Protein AF-A0A7R9T727-F1 (afdb_monomer)

Mean predicted aligned error: 17.38 Å

pLDDT: mean 70.72, std 14.32, range [45.22, 95.31]

Solvent-accessible surface area (backbone atoms only — not comparable to full-atom values): 9750 Å² total; per-residue (Å²): 146,86,87,81,76,75,69,69,61,60,61,61,60,60,62,62,59,69,64,56,71,68,56,64,68,67,57,62,71,61,55,61,62,54,57,58,52,51,66,60,47,59,74,63,58,60,52,62,57,52,54,54,46,62,70,31,84,72,47,52,64,54,55,52,49,54,58,53,50,53,54,52,48,51,53,46,50,53,50,42,57,71,54,46,47,57,56,51,29,64,74,61,77,43,89,42,48,58,68,51,55,54,69,58,96,83,46,74,43,50,56,26,49,54,53,49,52,50,51,55,51,50,49,46,52,52,51,51,45,57,70,48,51,52,55,54,54,57,49,47,75,76,64,62,72,57,63,40,81,37,89,88,72,78,40,84,38,59,66,86,70,73,136

Foldseek 3Di:
DPDPPPPVVVVVVVVVVVVVPVPVVVVPVVVPVVVVVVVVVVVVVVVVVVVVVVVPPPPVVVVVCVVVVVVLLVVLLCVCVVPVLVVCCVVVVHSDLQPPFDQDVNDTDSVRVVVSVVVSVVSSVVVCCVVPVVVVVVVVVVPDQPWDQDPVPSDTDRPPDDD

Radius of gyration: 35.97 Å; Cα contacts (8 Å, |Δi|>4): 71; chains: 1; bounding box: 86×41×87 Å

Organism: Micromonas pusilla (NCBI:txid38833)

Structure (mmCIF, N/CA/C/O backbone):
data_AF-A0A7R9T727-F1
#
_entry.id   AF-A0A7R9T727-F1
#
loop_
_atom_site.group_PDB
_atom_site.id
_atom_site.type_symbol
_atom_site.label_atom_id
_atom_site.label_alt_id
_atom_site.label_comp_id
_atom_site.label_asym_id
_atom_site.label_entity_id
_atom_site.label_seq_id
_atom_site.pdbx_PDB_ins_code
_atom_site.Cartn_x
_atom_site.Cartn_y
_atom_site.Cartn_z
_atom_site.occupancy
_atom_site.B_iso_or_equiv
_atom_site.auth_seq_id
_atom_site.auth_comp_id
_atom_site.auth_asym_id
_atom_site.auth_atom_id
_atom_site.pdbx_PDB_model_num
ATOM 1 N N . ASP A 1 1 ? 58.311 -3.937 -56.227 1.00 45.22 1 ASP A N 1
ATOM 2 C CA . ASP A 1 1 ? 58.885 -3.569 -54.924 1.00 45.22 1 ASP A CA 1
ATOM 3 C C . ASP A 1 1 ? 57.836 -3.720 -53.827 1.00 45.22 1 ASP A C 1
ATOM 5 O O . ASP A 1 1 ? 57.398 -2.724 -53.284 1.00 45.22 1 ASP A O 1
ATOM 9 N N . ASP A 1 2 ? 57.415 -4.956 -53.530 1.00 48.03 2 ASP A N 1
ATOM 10 C CA . ASP A 1 2 ? 56.399 -5.270 -52.503 1.00 48.03 2 ASP A CA 1
ATOM 11 C C . ASP A 1 2 ? 56.665 -6.678 -51.928 1.00 48.03 2 ASP A C 1
ATOM 13 O O . ASP A 1 2 ? 55.848 -7.581 -52.052 1.00 48.03 2 ASP A O 1
ATOM 17 N N . ASP A 1 3 ? 57.869 -6.916 -51.397 1.00 47.34 3 ASP A N 1
ATOM 18 C CA . ASP A 1 3 ? 58.257 -8.246 -50.874 1.00 47.34 3 ASP A CA 1
ATOM 19 C C . ASP A 1 3 ? 59.150 -8.156 -49.616 1.00 47.34 3 ASP A C 1
ATOM 21 O O . ASP A 1 3 ? 59.912 -9.067 -49.300 1.00 47.34 3 ASP A O 1
ATOM 25 N N . HIS A 1 4 ? 59.125 -7.018 -48.904 1.00 50.72 4 HIS A N 1
ATOM 26 C CA . HIS A 1 4 ? 60.077 -6.741 -47.813 1.00 50.72 4 HIS A CA 1
ATOM 27 C C . HIS A 1 4 ? 59.464 -6.530 -46.419 1.00 50.72 4 HIS A C 1
ATOM 29 O O . HIS A 1 4 ? 60.218 -6.314 -45.474 1.00 50.72 4 HIS A O 1
ATOM 35 N N . ASP A 1 5 ? 58.140 -6.642 -46.259 1.00 50.47 5 ASP A N 1
ATOM 36 C CA . ASP A 1 5 ? 57.465 -6.366 -44.974 1.00 50.47 5 ASP A CA 1
ATOM 37 C C . ASP A 1 5 ? 57.053 -7.622 -44.171 1.00 50.47 5 ASP A C 1
ATOM 39 O O . ASP A 1 5 ? 56.729 -7.525 -42.989 1.00 50.47 5 ASP A O 1
ATOM 43 N N . ASP A 1 6 ? 57.134 -8.830 -44.744 1.00 51.41 6 ASP A N 1
ATOM 44 C CA . ASP A 1 6 ? 56.609 -10.055 -44.103 1.00 51.41 6 ASP A CA 1
ATOM 45 C C . ASP A 1 6 ? 57.558 -10.743 -43.094 1.00 51.41 6 ASP A C 1
ATOM 47 O O . ASP A 1 6 ? 57.139 -11.620 -42.327 1.00 51.41 6 ASP A O 1
ATOM 51 N N . ASP A 1 7 ? 58.848 -10.387 -43.060 1.00 52.00 7 ASP A N 1
ATOM 52 C CA . ASP A 1 7 ? 59.838 -11.106 -42.231 1.00 52.00 7 ASP A CA 1
ATOM 53 C C . ASP A 1 7 ? 59.973 -10.530 -40.804 1.00 52.00 7 ASP A C 1
ATOM 55 O O . ASP A 1 7 ? 60.455 -11.197 -39.879 1.00 52.00 7 ASP A O 1
ATOM 59 N N . HIS A 1 8 ? 59.476 -9.309 -40.574 1.00 51.91 8 HIS A N 1
ATOM 60 C CA . HIS A 1 8 ? 59.579 -8.650 -39.269 1.00 51.91 8 HIS A CA 1
ATOM 61 C C . HIS A 1 8 ? 58.614 -9.239 -38.220 1.00 51.91 8 HIS A C 1
ATOM 63 O O . HIS A 1 8 ? 58.953 -9.301 -37.032 1.00 51.91 8 HIS A O 1
ATOM 69 N N . ASP A 1 9 ? 57.468 -9.780 -38.649 1.00 51.09 9 ASP A N 1
ATOM 70 C CA . ASP A 1 9 ? 56.440 -10.345 -37.760 1.00 51.09 9 ASP A CA 1
ATOM 71 C C . ASP A 1 9 ? 56.764 -11.766 -37.262 1.00 51.09 9 ASP A C 1
ATOM 73 O O . ASP A 1 9 ? 56.375 -12.178 -36.159 1.00 51.09 9 ASP A O 1
ATOM 77 N N . ARG A 1 10 ? 57.562 -12.534 -38.014 1.00 53.50 10 ARG A N 1
ATOM 78 C CA . ARG A 1 10 ? 57.906 -13.923 -37.653 1.00 53.50 10 ARG A CA 1
ATOM 79 C C . ARG A 1 10 ? 58.880 -14.014 -36.477 1.00 53.50 10 ARG A C 1
ATOM 81 O O . ARG A 1 10 ? 58.849 -14.994 -35.724 1.00 53.50 10 ARG A O 1
ATOM 88 N N . ARG A 1 11 ? 59.721 -12.994 -36.259 1.00 52.75 11 ARG A N 1
ATOM 89 C CA . ARG A 1 11 ? 60.648 -12.941 -35.110 1.00 52.75 11 ARG A CA 1
ATOM 90 C C . ARG A 1 11 ? 59.947 -12.621 -33.788 1.00 52.75 11 ARG A C 1
ATOM 92 O O . ARG A 1 11 ? 60.379 -13.136 -32.755 1.00 52.75 11 ARG A O 1
ATOM 99 N N . ALA A 1 12 ? 58.844 -11.872 -33.808 1.00 53.69 12 ALA A N 1
ATOM 100 C CA . ALA A 1 12 ? 58.076 -11.547 -32.604 1.00 53.69 12 ALA A CA 1
ATOM 101 C C . ALA A 1 12 ? 57.325 -12.771 -32.040 1.00 53.69 12 ALA A C 1
ATOM 103 O O . ALA A 1 12 ? 57.325 -13.007 -30.830 1.00 53.69 12 ALA A O 1
ATOM 104 N N . GLN A 1 13 ? 56.766 -13.625 -32.905 1.00 58.66 13 GLN A N 1
ATOM 105 C CA . GLN A 1 13 ? 55.998 -14.799 -32.463 1.00 58.66 13 GLN A CA 1
ATOM 106 C C . GLN A 1 13 ? 56.855 -15.910 -31.838 1.00 58.66 13 GLN A C 1
ATOM 108 O O . GLN A 1 13 ? 56.367 -16.669 -30.995 1.00 58.66 13 GLN A O 1
ATOM 113 N N . LYS A 1 14 ? 58.142 -16.020 -32.198 1.00 55.09 14 LYS A N 1
ATOM 114 C CA . LYS A 1 14 ? 59.012 -17.093 -31.685 1.00 55.09 14 LYS A CA 1
ATOM 115 C C . LYS A 1 14 ? 59.475 -16.848 -30.242 1.00 55.09 14 LYS A C 1
ATOM 117 O O . LYS A 1 14 ? 59.681 -17.811 -29.509 1.00 55.09 14 LYS A O 1
ATOM 122 N N . SER A 1 15 ? 59.576 -15.585 -29.814 1.00 52.94 15 SER A N 1
ATOM 123 C CA . SER A 1 15 ? 59.999 -15.227 -28.450 1.00 52.94 15 SER A CA 1
ATOM 124 C C . SER A 1 15 ? 58.905 -15.493 -27.402 1.00 52.94 15 SER A C 1
ATOM 126 O O . SER A 1 15 ? 59.198 -15.953 -26.300 1.00 52.94 15 SER A O 1
ATOM 128 N N . ALA A 1 16 ? 57.627 -15.341 -27.769 1.00 52.41 16 ALA A N 1
ATOM 129 C CA . ALA A 1 16 ? 56.499 -15.602 -26.870 1.00 52.41 16 ALA A CA 1
ATOM 130 C C . ALA A 1 16 ? 56.295 -17.096 -26.540 1.00 52.41 16 ALA A C 1
ATOM 132 O O . ALA A 1 16 ? 55.753 -17.430 -25.488 1.00 52.41 16 ALA A O 1
ATOM 133 N N . ARG A 1 17 ? 56.754 -18.012 -27.407 1.00 55.88 17 ARG A N 1
ATOM 134 C CA . ARG A 1 17 ? 56.601 -19.462 -27.191 1.00 55.88 17 ARG A CA 1
ATOM 135 C C . ARG A 1 17 ? 57.553 -20.032 -26.133 1.00 55.88 17 ARG A C 1
ATOM 137 O O . ARG A 1 17 ? 57.172 -20.977 -25.456 1.00 55.88 17 ARG A O 1
ATOM 144 N N . GLY A 1 18 ? 58.731 -19.436 -25.926 1.00 50.47 18 GLY A N 1
ATOM 145 C CA . GLY A 1 18 ? 59.699 -19.912 -24.924 1.00 50.47 18 GLY A CA 1
ATOM 146 C C . GLY A 1 18 ? 59.316 -19.602 -23.470 1.00 50.47 18 GLY A C 1
ATOM 147 O O . GLY A 1 18 ? 59.769 -20.280 -22.553 1.00 50.47 18 GLY A O 1
ATOM 148 N N . LEU A 1 19 ? 58.451 -18.606 -23.243 1.00 52.31 19 LEU A N 1
ATOM 149 C CA . LEU A 1 19 ? 58.027 -18.205 -21.895 1.00 52.31 19 LEU A CA 1
ATOM 150 C C . LEU A 1 19 ? 56.838 -19.032 -21.363 1.00 52.31 19 LEU A C 1
ATOM 152 O O . LEU A 1 19 ? 56.550 -19.007 -20.168 1.00 52.31 19 LEU A O 1
ATOM 156 N N . GLY A 1 20 ? 56.161 -19.784 -22.239 1.00 51.84 20 GLY A N 1
ATOM 157 C CA . GLY A 1 20 ? 55.017 -20.626 -21.884 1.00 51.84 20 GLY A CA 1
ATOM 158 C C . GLY A 1 20 ? 55.401 -21.924 -21.170 1.00 51.84 20 GLY A C 1
ATOM 159 O O . GLY A 1 20 ? 54.673 -22.380 -20.299 1.00 51.84 20 GLY A O 1
ATOM 160 N N . GLU A 1 21 ? 56.559 -22.515 -21.456 1.00 55.88 21 GLU A N 1
ATOM 161 C CA . GLU A 1 21 ? 56.884 -23.860 -20.947 1.00 55.88 21 GLU A CA 1
ATOM 162 C C . GLU A 1 21 ? 57.358 -23.869 -19.479 1.00 55.88 21 GLU A C 1
ATOM 164 O O . GLU A 1 21 ? 57.177 -24.860 -18.772 1.00 55.88 21 GLU A O 1
ATOM 169 N N . GLY A 1 22 ? 57.884 -22.748 -18.972 1.00 50.16 22 GLY A N 1
ATOM 170 C CA . GLY A 1 22 ? 58.345 -22.625 -17.580 1.00 50.16 22 GLY A CA 1
ATOM 171 C C . GLY A 1 22 ? 57.246 -22.318 -16.553 1.00 50.16 22 GLY A C 1
ATOM 172 O O . GLY A 1 22 ? 57.426 -22.567 -15.362 1.00 50.16 22 GLY A O 1
ATOM 173 N N . LEU A 1 23 ? 56.094 -21.791 -16.985 1.00 50.28 23 LEU A N 1
ATOM 174 C CA . LEU A 1 23 ? 55.026 -21.351 -16.074 1.00 50.28 23 LEU A CA 1
ATOM 175 C C . LEU A 1 23 ? 54.052 -22.486 -15.705 1.00 50.28 23 LEU A C 1
ATOM 177 O O . LEU A 1 23 ? 53.449 -22.473 -14.630 1.00 50.28 23 LEU A O 1
ATOM 181 N N . HIS A 1 24 ? 53.936 -23.510 -16.556 1.00 47.69 24 HIS A N 1
ATOM 182 C CA . HIS A 1 24 ? 53.022 -24.637 -16.343 1.00 47.69 24 HIS A CA 1
ATOM 183 C C . HIS A 1 24 ? 53.463 -25.582 -15.208 1.00 47.69 24 HIS A C 1
ATOM 185 O O . HIS A 1 24 ? 52.623 -26.231 -14.582 1.00 47.69 24 HIS A O 1
ATOM 191 N N . THR A 1 25 ? 54.753 -25.638 -14.870 1.00 55.25 25 THR A N 1
ATOM 192 C CA . THR A 1 25 ? 55.273 -26.517 -13.806 1.00 55.25 25 THR A CA 1
ATOM 193 C C . THR A 1 25 ? 55.137 -25.920 -12.401 1.00 55.25 25 THR A C 1
ATOM 195 O O . THR A 1 25 ? 54.925 -26.671 -11.443 1.00 55.25 25 THR A O 1
ATOM 198 N N . ALA A 1 26 ? 55.136 -24.589 -12.257 1.00 51.47 26 ALA A N 1
ATOM 199 C CA . ALA A 1 26 ? 55.004 -23.907 -10.962 1.00 51.47 26 ALA A CA 1
ATOM 200 C C . ALA A 1 26 ? 53.556 -23.874 -10.419 1.00 51.47 26 ALA A C 1
ATOM 202 O O . ALA A 1 26 ? 53.337 -23.884 -9.206 1.00 51.47 26 ALA A O 1
ATOM 203 N N . VAL A 1 27 ? 52.556 -23.925 -11.305 1.00 56.19 27 VAL A N 1
ATOM 204 C CA . VAL A 1 27 ? 51.114 -23.904 -10.967 1.00 56.19 27 VAL A CA 1
ATOM 205 C C . VAL A 1 27 ? 50.604 -25.251 -10.416 1.00 56.19 27 VAL A C 1
ATOM 207 O O . VAL A 1 27 ? 49.511 -25.352 -9.857 1.00 56.19 27 VAL A O 1
ATOM 210 N N . SER A 1 28 ? 51.403 -26.316 -10.500 1.00 54.41 28 SER A N 1
ATOM 211 C CA . SER A 1 28 ? 50.984 -27.656 -10.068 1.00 54.41 28 SER A CA 1
ATOM 212 C C . SER A 1 28 ? 50.922 -27.833 -8.538 1.00 54.41 28 SER A C 1
ATOM 214 O O . SER A 1 28 ? 50.107 -28.621 -8.044 1.00 54.41 28 SER A O 1
ATOM 216 N N . ARG A 1 29 ? 51.705 -27.071 -7.755 1.00 53.19 29 ARG A N 1
ATOM 217 C CA . ARG A 1 29 ? 51.785 -27.197 -6.280 1.00 53.19 29 ARG A CA 1
ATOM 218 C C . ARG A 1 29 ? 50.750 -26.370 -5.510 1.00 53.19 29 ARG A C 1
ATOM 220 O O . ARG A 1 29 ? 50.307 -26.794 -4.443 1.00 53.19 29 ARG A O 1
ATOM 227 N N .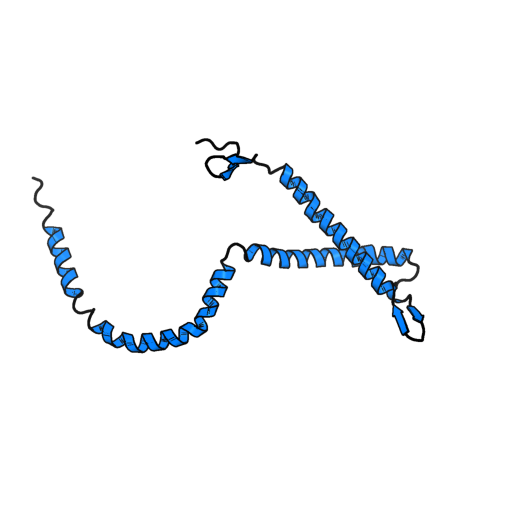 THR A 1 30 ? 50.275 -25.262 -6.068 1.00 57.03 30 THR A N 1
ATOM 228 C CA . THR A 1 30 ? 49.196 -24.427 -5.501 1.00 57.03 30 THR A CA 1
ATOM 229 C C . THR A 1 30 ? 47.805 -25.067 -5.633 1.00 57.03 30 THR A C 1
ATOM 231 O O . THR A 1 30 ? 46.871 -24.710 -4.913 1.00 57.03 30 THR A O 1
ATOM 234 N N . SER A 1 31 ? 47.676 -26.104 -6.464 1.00 54.62 31 SER A N 1
ATOM 235 C CA . SER A 1 31 ? 46.420 -26.816 -6.731 1.00 54.62 31 SER A CA 1
ATOM 236 C C . SER A 1 31 ? 45.844 -27.617 -5.547 1.00 54.62 31 SER A C 1
ATOM 238 O O . SER A 1 31 ? 44.674 -28.001 -5.578 1.00 54.62 31 SER A O 1
ATOM 240 N N . ARG A 1 32 ? 46.619 -27.942 -4.499 1.00 56.06 32 ARG A N 1
ATOM 241 C CA . ARG A 1 32 ? 46.110 -28.739 -3.355 1.00 56.06 32 ARG A CA 1
ATOM 242 C C . ARG A 1 32 ? 45.423 -27.892 -2.286 1.00 56.06 32 ARG A C 1
ATOM 244 O O . ARG A 1 32 ? 44.376 -28.298 -1.794 1.00 56.06 32 ARG A O 1
ATOM 251 N N . VAL A 1 33 ? 45.949 -26.707 -1.985 1.00 58.09 33 VAL A N 1
ATOM 252 C CA . VAL A 1 33 ? 45.343 -25.795 -0.998 1.00 58.09 33 VAL A CA 1
ATOM 253 C C . VAL A 1 33 ? 44.068 -25.160 -1.562 1.00 58.09 33 VAL A C 1
ATOM 255 O O . VAL A 1 33 ? 43.049 -25.121 -0.873 1.00 58.09 33 VAL A O 1
ATOM 258 N N . ALA A 1 34 ? 44.065 -24.794 -2.850 1.00 60.22 34 ALA A N 1
ATOM 259 C CA . ALA A 1 34 ? 42.880 -24.269 -3.536 1.00 60.22 34 ALA A CA 1
ATOM 260 C C . ALA A 1 34 ? 41.677 -25.235 -3.481 1.00 60.22 34 ALA A C 1
ATOM 262 O O . ALA A 1 34 ? 40.543 -24.817 -3.252 1.00 60.22 34 ALA A O 1
ATOM 263 N N . ARG A 1 35 ? 41.922 -26.550 -3.593 1.00 59.34 35 ARG A N 1
ATOM 264 C CA . ARG A 1 35 ? 40.870 -27.582 -3.508 1.00 59.34 35 ARG A CA 1
ATOM 265 C C . ARG A 1 35 ? 40.252 -27.730 -2.114 1.00 59.34 35 ARG A C 1
ATOM 267 O O . ARG A 1 35 ? 39.112 -28.178 -2.007 1.00 59.34 35 ARG A O 1
ATOM 274 N N . LEU A 1 36 ? 40.971 -27.366 -1.052 1.00 60.25 36 LEU A N 1
ATOM 275 C CA . LEU A 1 36 ? 40.449 -27.415 0.319 1.00 60.25 36 LEU A CA 1
ATOM 276 C C . LEU A 1 36 ? 39.580 -26.192 0.638 1.00 60.25 36 LEU A C 1
ATOM 278 O O . LEU A 1 36 ? 38.563 -26.326 1.320 1.00 60.25 36 LEU A O 1
ATOM 282 N N . VAL A 1 37 ? 39.929 -25.027 0.087 1.00 65.69 37 VAL A N 1
ATOM 283 C CA . VAL A 1 37 ? 39.127 -23.800 0.205 1.00 65.69 37 VAL A CA 1
ATOM 284 C C . VAL A 1 37 ? 37.811 -23.926 -0.578 1.00 65.69 37 VAL A C 1
ATOM 286 O O . VAL A 1 37 ? 36.755 -23.592 -0.038 1.00 65.69 37 VAL A O 1
ATOM 289 N N . ASP A 1 38 ? 37.836 -24.522 -1.778 1.00 64.06 38 ASP A N 1
ATOM 290 C CA . ASP A 1 38 ? 36.642 -24.712 -2.626 1.00 64.06 38 ASP A CA 1
ATOM 291 C C . ASP A 1 38 ? 35.532 -25.533 -1.937 1.00 64.06 38 ASP A C 1
ATOM 293 O O . ASP A 1 38 ? 34.346 -25.211 -2.023 1.00 64.06 38 ASP A O 1
ATOM 297 N N . ARG A 1 39 ? 35.889 -26.566 -1.158 1.00 58.06 39 ARG A N 1
ATOM 298 C CA . ARG A 1 39 ? 34.890 -27.399 -0.457 1.00 58.06 39 ARG A CA 1
ATOM 299 C C . ARG A 1 39 ? 34.188 -26.677 0.696 1.00 58.06 39 ARG A C 1
ATOM 301 O O . ARG A 1 39 ? 33.038 -26.997 0.994 1.00 58.06 39 ARG A O 1
ATOM 308 N N . ARG A 1 40 ? 34.851 -25.722 1.356 1.00 59.38 40 ARG A N 1
ATOM 309 C CA . ARG A 1 40 ? 34.247 -24.921 2.437 1.00 59.38 40 ARG A CA 1
ATOM 310 C C . ARG A 1 40 ? 33.437 -23.756 1.862 1.00 59.38 40 ARG A C 1
ATOM 312 O O . ARG A 1 40 ? 32.340 -23.503 2.354 1.00 59.38 40 ARG A O 1
ATOM 319 N N . ALA A 1 41 ? 33.910 -23.157 0.766 1.00 60.06 41 ALA A N 1
ATOM 320 C CA . ALA A 1 41 ? 33.190 -22.144 -0.005 1.00 60.06 41 ALA A CA 1
ATOM 321 C C . ALA A 1 41 ? 31.831 -22.657 -0.515 1.00 60.06 41 ALA A C 1
ATOM 323 O O . ALA A 1 41 ? 30.835 -21.950 -0.398 1.00 60.06 41 ALA A O 1
ATOM 324 N N . ARG A 1 42 ? 31.742 -23.925 -0.952 1.00 57.28 42 ARG A N 1
ATOM 325 C CA . ARG A 1 42 ? 30.488 -24.567 -1.405 1.00 57.28 42 ARG A CA 1
ATOM 326 C C . ARG A 1 42 ? 29.332 -24.562 -0.393 1.00 57.28 42 ARG A C 1
ATOM 328 O O . ARG A 1 42 ? 28.185 -24.625 -0.817 1.00 57.28 42 ARG A O 1
ATOM 335 N N . ARG A 1 43 ? 29.596 -24.450 0.918 1.00 55.03 43 ARG A N 1
ATOM 336 C CA . ARG A 1 43 ? 28.538 -24.293 1.943 1.00 55.03 43 ARG A CA 1
ATOM 337 C C . ARG A 1 43 ? 28.028 -22.856 2.086 1.00 55.03 43 ARG A C 1
ATOM 339 O O . ARG A 1 43 ? 26.898 -22.665 2.514 1.00 55.03 43 ARG A O 1
ATOM 346 N N . VAL A 1 44 ? 28.828 -21.869 1.691 1.00 55.47 44 VAL A N 1
ATOM 347 C CA . VAL A 1 44 ? 28.449 -20.444 1.646 1.00 55.47 44 VAL A CA 1
ATOM 348 C C . VAL A 1 44 ? 27.833 -20.066 0.281 1.00 55.47 44 VAL A C 1
ATOM 350 O O . VAL A 1 44 ? 27.076 -19.107 0.170 1.00 55.47 44 VAL A O 1
ATOM 353 N N . LEU A 1 45 ? 28.062 -20.908 -0.733 1.00 57.78 45 LEU A N 1
ATOM 354 C CA . LEU A 1 45 ? 27.599 -20.866 -2.137 1.00 57.78 45 LEU A CA 1
ATOM 355 C C . LEU A 1 45 ? 26.086 -21.108 -2.332 1.00 57.78 45 LEU A C 1
ATOM 357 O O . LEU A 1 45 ? 25.627 -21.429 -3.428 1.00 57.78 45 LEU A O 1
ATOM 361 N N . HIS A 1 46 ? 25.291 -20.987 -1.266 1.00 63.12 46 HIS A N 1
ATOM 362 C CA . HIS A 1 46 ? 23.829 -20.998 -1.352 1.00 63.12 46 HIS A CA 1
ATOM 363 C C . HIS A 1 46 ? 23.250 -19.576 -1.479 1.00 63.12 46 HIS A C 1
ATOM 365 O O . HIS A 1 46 ? 22.132 -19.404 -1.968 1.00 63.12 46 HIS A O 1
ATOM 371 N N . LEU A 1 47 ? 24.022 -18.548 -1.104 1.00 66.19 47 LEU A N 1
ATOM 372 C CA . LEU A 1 47 ? 23.643 -17.137 -1.241 1.00 66.19 47 LEU A CA 1
ATOM 373 C C . LEU A 1 47 ? 23.732 -16.648 -2.695 1.00 66.19 47 LEU A C 1
ATOM 375 O O . LEU A 1 47 ? 22.960 -15.781 -3.094 1.00 66.19 47 LEU A O 1
ATOM 379 N N . ASP A 1 48 ? 24.558 -17.285 -3.532 1.00 68.62 48 ASP A N 1
ATOM 380 C CA . ASP A 1 48 ? 24.602 -17.008 -4.977 1.00 68.62 48 ASP A CA 1
ATOM 381 C C . ASP A 1 48 ? 23.277 -17.335 -5.672 1.00 68.62 48 ASP A C 1
ATOM 383 O O . ASP A 1 48 ? 22.962 -16.793 -6.732 1.00 68.62 48 ASP A O 1
ATOM 387 N N . ARG A 1 49 ? 22.486 -18.253 -5.101 1.00 67.38 49 ARG A N 1
ATOM 388 C CA . ARG A 1 49 ? 21.130 -18.543 -5.576 1.00 67.38 49 ARG A CA 1
ATOM 389 C C . ARG A 1 49 ? 20.165 -17.415 -5.200 1.00 67.38 49 ARG A C 1
ATOM 391 O O . ARG A 1 49 ? 19.304 -17.096 -6.008 1.00 67.38 49 ARG A O 1
ATOM 398 N N . LEU A 1 50 ? 20.335 -16.788 -4.032 1.00 71.50 50 LEU A N 1
ATOM 399 C CA . LEU A 1 50 ? 19.523 -15.646 -3.591 1.00 71.50 50 LEU A CA 1
ATOM 400 C C . LEU A 1 50 ? 19.855 -14.377 -4.375 1.00 71.50 50 LEU A C 1
ATOM 402 O O . LEU A 1 50 ? 18.941 -13.694 -4.819 1.00 71.50 50 LEU A O 1
ATOM 406 N N . GLY A 1 51 ? 21.139 -14.101 -4.618 1.00 71.75 51 GLY A N 1
ATOM 407 C CA . GLY A 1 51 ? 21.558 -12.996 -5.483 1.00 71.75 51 GLY A CA 1
ATOM 408 C C . GLY A 1 51 ? 20.934 -13.121 -6.874 1.00 71.75 51 GLY A C 1
ATOM 409 O O . GLY A 1 51 ? 20.231 -12.217 -7.311 1.00 71.75 51 GLY A O 1
ATOM 410 N N . ARG A 1 52 ? 21.065 -14.298 -7.507 1.00 69.94 52 ARG A N 1
ATOM 411 C CA . ARG A 1 52 ? 20.421 -14.605 -8.798 1.00 69.94 52 ARG A CA 1
ATOM 412 C C . ARG A 1 52 ? 18.888 -14.553 -8.746 1.00 69.94 52 ARG A C 1
ATOM 414 O O . ARG A 1 52 ? 18.272 -14.189 -9.742 1.00 69.94 52 ARG A O 1
ATOM 421 N N . PHE A 1 53 ? 18.270 -14.872 -7.608 1.00 71.69 53 PHE A N 1
ATOM 422 C CA . PHE A 1 53 ? 16.822 -14.755 -7.397 1.00 71.69 53 PHE A CA 1
ATOM 423 C C . PHE A 1 53 ? 16.362 -13.293 -7.300 1.00 71.69 53 PHE A C 1
ATOM 425 O O . PHE A 1 53 ? 15.346 -12.935 -7.882 1.00 71.69 53 PHE A O 1
ATOM 432 N N . ILE A 1 54 ? 17.129 -12.424 -6.638 1.00 73.19 54 ILE A N 1
ATOM 433 C CA . ILE A 1 54 ? 16.842 -10.981 -6.572 1.00 73.19 54 ILE A CA 1
ATOM 434 C C . ILE A 1 54 ? 17.032 -10.330 -7.947 1.00 73.19 54 ILE A C 1
ATOM 436 O O . ILE A 1 54 ? 16.242 -9.474 -8.333 1.00 73.19 54 ILE A O 1
ATOM 440 N N . THR A 1 55 ? 18.033 -10.761 -8.723 1.00 74.00 55 THR A N 1
ATOM 441 C CA . THR A 1 55 ? 18.213 -10.305 -10.115 1.00 74.00 55 THR A CA 1
ATOM 442 C C . THR A 1 55 ? 17.224 -10.955 -11.091 1.00 74.00 55 THR A C 1
ATOM 444 O O . THR A 1 55 ? 17.199 -10.593 -12.266 1.00 74.00 55 THR A O 1
ATOM 447 N N . SER A 1 56 ? 16.400 -11.910 -10.640 1.00 77.88 56 SER A N 1
ATOM 448 C CA . SER A 1 56 ? 15.352 -12.497 -11.474 1.00 77.88 56 SER A CA 1
ATOM 449 C C . SER A 1 56 ? 14.224 -11.482 -11.666 1.00 77.88 56 SER A C 1
ATOM 451 O O . SER A 1 56 ? 13.673 -10.940 -10.708 1.00 77.88 56 SER A O 1
ATOM 453 N N . SER A 1 57 ? 13.856 -11.250 -12.925 1.00 72.50 57 SER A N 1
ATOM 454 C CA . SER A 1 57 ? 12.918 -10.205 -13.363 1.00 72.50 57 SER A CA 1
ATOM 455 C C . SER A 1 57 ? 11.537 -10.245 -12.698 1.00 72.50 57 SER A C 1
ATOM 457 O O . SER A 1 57 ? 10.849 -9.230 -12.647 1.00 72.50 57 SER A O 1
ATOM 459 N N . GLN A 1 58 ? 11.125 -11.394 -12.165 1.00 83.38 58 GLN A N 1
ATOM 460 C CA . GLN A 1 58 ? 9.814 -11.575 -11.546 1.00 83.38 58 GLN A CA 1
ATOM 461 C C . GLN A 1 58 ? 9.752 -11.137 -10.071 1.00 83.38 58 GLN A C 1
ATOM 463 O O . GLN A 1 58 ? 8.678 -10.783 -9.590 1.00 83.38 58 GLN A O 1
ATOM 468 N N . ALA A 1 59 ? 10.872 -11.138 -9.340 1.00 85.50 59 ALA A N 1
ATOM 469 C CA . ALA A 1 59 ? 10.865 -10.890 -7.894 1.00 85.50 59 ALA A CA 1
ATOM 470 C C . ALA A 1 59 ? 10.697 -9.400 -7.546 1.00 85.50 59 ALA A C 1
ATOM 472 O O . ALA A 1 59 ? 9.952 -9.042 -6.633 1.00 85.50 59 ALA A O 1
ATOM 473 N N . VAL A 1 60 ? 11.360 -8.529 -8.311 1.00 87.50 60 VAL A N 1
ATOM 474 C CA . VAL A 1 60 ? 11.367 -7.073 -8.107 1.00 87.50 60 VAL A CA 1
ATOM 475 C C . VAL A 1 60 ? 9.960 -6.445 -8.127 1.00 87.50 60 VAL A C 1
ATOM 477 O O . VAL A 1 60 ? 9.625 -5.755 -7.163 1.00 87.50 60 VAL A O 1
ATOM 480 N N . PRO A 1 61 ? 9.096 -6.672 -9.141 1.00 90.31 61 PRO A N 1
ATOM 481 C CA . PRO A 1 61 ? 7.775 -6.036 -9.180 1.00 90.31 61 PRO A CA 1
ATOM 482 C C . PRO A 1 61 ? 6.850 -6.479 -8.037 1.00 90.31 61 PRO A C 1
ATOM 484 O O . PRO A 1 61 ? 6.071 -5.669 -7.538 1.00 90.31 61 PRO A O 1
ATOM 487 N N . VAL A 1 62 ? 6.956 -7.729 -7.573 1.00 91.50 62 VAL A N 1
ATOM 488 C CA . VAL A 1 62 ? 6.162 -8.228 -6.436 1.00 91.50 62 VAL A CA 1
ATOM 489 C C . VAL A 1 62 ? 6.606 -7.571 -5.127 1.00 91.50 62 VAL A C 1
ATOM 491 O O . VAL A 1 62 ? 5.765 -7.144 -4.337 1.00 91.50 62 VAL A O 1
ATOM 494 N N . ALA A 1 63 ? 7.919 -7.437 -4.913 1.00 91.25 63 ALA A N 1
ATOM 495 C CA . ALA A 1 63 ? 8.468 -6.787 -3.725 1.00 91.25 63 ALA A CA 1
ATOM 496 C C . ALA A 1 63 ? 8.060 -5.308 -3.644 1.00 91.25 63 ALA A C 1
ATOM 498 O O . ALA A 1 63 ? 7.580 -4.850 -2.607 1.00 91.25 63 ALA A O 1
ATOM 499 N N . VAL A 1 64 ? 8.187 -4.575 -4.756 1.00 92.31 64 VAL A N 1
ATOM 500 C CA . VAL A 1 64 ? 7.747 -3.174 -4.840 1.00 92.31 64 VAL A CA 1
ATOM 501 C C . VAL A 1 64 ? 6.239 -3.065 -4.613 1.00 92.31 64 VAL A C 1
ATOM 503 O O . VAL A 1 64 ? 5.803 -2.176 -3.885 1.00 92.31 64 VAL A O 1
ATOM 506 N N . GLY A 1 65 ? 5.448 -3.993 -5.162 1.00 93.31 65 GLY A N 1
ATOM 507 C CA . GLY A 1 65 ? 3.999 -4.041 -4.966 1.00 93.31 65 GLY A CA 1
ATOM 508 C C . GLY A 1 65 ? 3.580 -4.146 -3.497 1.00 93.31 65 GLY A C 1
ATOM 509 O O . GLY A 1 65 ? 2.657 -3.449 -3.082 1.00 93.31 65 GLY A O 1
ATOM 510 N N . LEU A 1 66 ? 4.280 -4.947 -2.687 1.00 92.75 66 LEU A N 1
ATOM 511 C CA . LEU A 1 66 ? 3.984 -5.085 -1.256 1.00 92.75 66 LEU A CA 1
ATOM 512 C C . LEU A 1 66 ? 4.270 -3.793 -0.473 1.00 92.75 66 LEU A C 1
ATOM 514 O O . LEU A 1 66 ? 3.458 -3.385 0.356 1.00 92.75 66 LEU A O 1
ATOM 518 N N . VAL A 1 67 ? 5.402 -3.140 -0.752 1.00 95.31 67 VAL A N 1
ATOM 519 C CA . VAL A 1 67 ? 5.803 -1.887 -0.085 1.00 95.31 67 VAL A CA 1
ATOM 520 C C . VAL A 1 67 ? 4.874 -0.735 -0.470 1.00 95.31 67 VAL A C 1
ATOM 522 O O . VAL A 1 67 ? 4.432 0.023 0.389 1.00 95.31 67 VAL A O 1
ATOM 525 N N . PHE A 1 68 ? 4.527 -0.615 -1.752 1.00 94.44 68 PHE A N 1
ATOM 526 C CA . PHE A 1 68 ? 3.563 0.392 -2.198 1.00 94.44 68 PHE A CA 1
ATOM 527 C C . PHE A 1 68 ? 2.159 0.121 -1.649 1.00 94.44 68 PHE A C 1
ATOM 529 O O . PHE A 1 68 ? 1.466 1.052 -1.240 1.00 94.44 68 PHE A O 1
ATOM 536 N N . GLY A 1 69 ? 1.747 -1.149 -1.607 1.00 90.56 69 GLY A N 1
ATOM 537 C CA . GLY A 1 69 ? 0.451 -1.556 -1.073 1.00 90.56 69 GLY A CA 1
ATOM 538 C C . GLY A 1 69 ? 0.284 -1.187 0.400 1.00 90.56 69 GLY A C 1
ATOM 539 O O . GLY A 1 69 ? -0.758 -0.652 0.779 1.00 90.56 69 GLY A O 1
ATOM 540 N N . SER A 1 70 ? 1.312 -1.405 1.224 1.00 92.69 70 SER A N 1
ATOM 541 C CA . SER A 1 70 ? 1.264 -1.045 2.645 1.00 92.69 70 SER A CA 1
ATOM 542 C C . SER A 1 70 ? 1.250 0.470 2.869 1.00 92.69 70 SER A C 1
ATOM 544 O O . SER A 1 70 ? 0.482 0.947 3.703 1.00 92.69 70 SER A O 1
ATOM 546 N N . ALA A 1 71 ? 2.016 1.239 2.092 1.00 93.94 71 ALA A N 1
ATOM 547 C CA . ALA A 1 71 ? 2.018 2.700 2.178 1.00 93.94 71 ALA A CA 1
ATOM 548 C C . ALA A 1 71 ? 0.653 3.307 1.804 1.00 93.94 71 ALA A C 1
ATOM 550 O O . ALA A 1 71 ? 0.132 4.169 2.513 1.00 93.94 71 ALA A O 1
ATOM 551 N N . LEU A 1 72 ? 0.033 2.822 0.721 1.00 89.38 72 LEU A N 1
ATOM 552 C CA . LEU A 1 72 ? -1.305 3.260 0.314 1.00 89.38 72 LEU A CA 1
ATOM 553 C C . LEU A 1 72 ? -2.367 2.875 1.345 1.00 89.38 72 LEU A C 1
ATOM 555 O O . LEU A 1 72 ? -3.259 3.673 1.628 1.00 89.38 72 LEU A O 1
ATOM 559 N N . ARG A 1 73 ? -2.260 1.682 1.942 1.00 89.38 73 ARG A N 1
ATOM 560 C CA . ARG A 1 73 ? -3.161 1.252 3.016 1.00 89.38 73 ARG A CA 1
ATOM 561 C C . ARG A 1 73 ? -3.117 2.218 4.200 1.00 89.38 73 ARG A C 1
ATOM 563 O O . ARG A 1 73 ? -4.168 2.682 4.626 1.00 89.38 73 ARG A O 1
ATOM 570 N N . GLN A 1 74 ? -1.919 2.572 4.664 1.00 91.75 74 GLN A N 1
ATOM 571 C CA . GLN A 1 74 ? -1.734 3.518 5.770 1.00 91.75 74 GLN A CA 1
ATOM 572 C C . GLN A 1 74 ? -2.334 4.895 5.469 1.00 91.75 74 GLN A C 1
ATOM 574 O O . GLN A 1 74 ? -2.970 5.489 6.337 1.00 91.75 74 GLN A O 1
ATOM 579 N N . LEU A 1 75 ? -2.176 5.390 4.238 1.00 89.81 75 LEU A N 1
ATOM 580 C CA . LEU A 1 75 ? -2.769 6.660 3.819 1.00 89.81 75 LEU A CA 1
ATOM 581 C C . LEU A 1 75 ? -4.303 6.625 3.894 1.00 89.81 75 LEU A C 1
ATOM 583 O O . LEU A 1 75 ? -4.923 7.560 4.400 1.00 89.81 75 LEU A O 1
ATOM 587 N N . VAL A 1 76 ? -4.918 5.546 3.405 1.00 85.94 76 VAL A N 1
ATOM 588 C CA . VAL A 1 76 ? -6.378 5.389 3.423 1.00 85.94 76 VAL A CA 1
ATOM 589 C C . VAL A 1 76 ? -6.904 5.194 4.845 1.00 85.94 76 VAL A C 1
ATOM 591 O O . VAL A 1 76 ? -7.941 5.761 5.190 1.00 85.94 76 VAL A O 1
ATOM 594 N N . ASP A 1 77 ? -6.190 4.451 5.689 1.00 86.31 77 ASP A N 1
ATOM 595 C CA . ASP A 1 77 ? -6.550 4.272 7.098 1.00 86.31 77 ASP A CA 1
ATOM 596 C C . ASP A 1 77 ? -6.485 5.610 7.854 1.00 86.31 77 ASP A C 1
ATOM 598 O O . ASP A 1 77 ? -7.427 5.963 8.563 1.00 86.31 77 ASP A O 1
ATOM 602 N N . ALA A 1 78 ? -5.437 6.414 7.643 1.00 89.38 78 ALA A N 1
ATOM 603 C CA . ALA A 1 78 ? -5.320 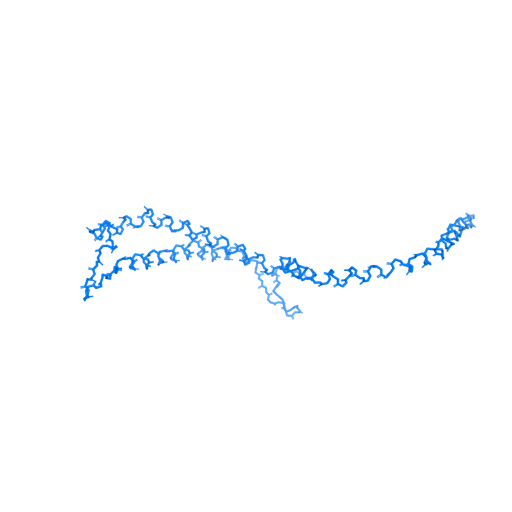7.754 8.225 1.00 89.38 78 ALA A CA 1
ATOM 604 C C . ALA A 1 78 ? -6.458 8.687 7.776 1.00 89.38 78 ALA A C 1
ATOM 606 O O . ALA A 1 78 ? -7.037 9.402 8.589 1.00 89.38 78 ALA A O 1
ATOM 607 N N . PHE A 1 79 ? -6.830 8.655 6.495 1.00 84.94 79 PHE A N 1
ATOM 608 C CA . PHE A 1 79 ? -7.964 9.423 5.977 1.00 84.94 79 PHE A CA 1
ATOM 609 C C . PHE A 1 79 ? -9.299 8.981 6.598 1.00 84.94 79 PHE A C 1
ATOM 611 O O . PHE A 1 79 ? -10.104 9.808 7.032 1.00 84.94 79 PHE A O 1
ATOM 618 N N . THR A 1 80 ? -9.524 7.669 6.669 1.00 80.12 80 THR A N 1
ATOM 619 C CA . THR A 1 80 ? -10.766 7.084 7.191 1.00 80.12 80 THR A CA 1
ATOM 620 C C . THR A 1 80 ? -10.918 7.372 8.684 1.00 80.12 80 THR A C 1
ATOM 622 O O . THR A 1 80 ? -11.975 7.812 9.130 1.00 80.12 80 THR A O 1
ATOM 625 N N . THR A 1 81 ? -9.850 7.215 9.461 1.00 80.75 81 THR A N 1
ATOM 626 C CA . THR A 1 81 ? -9.851 7.524 10.899 1.00 80.75 81 THR A CA 1
ATOM 627 C C . THR A 1 81 ? -9.978 9.021 11.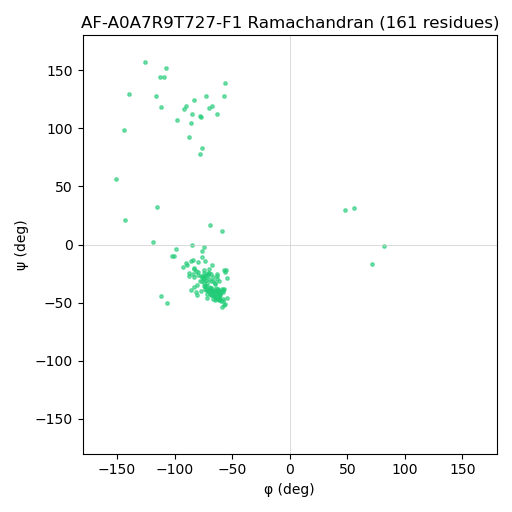183 1.00 80.75 81 THR A C 1
ATOM 629 O O . THR A 1 81 ? -10.682 9.401 12.114 1.00 80.75 81 THR A O 1
ATOM 632 N N . ALA A 1 82 ? -9.362 9.888 10.374 1.00 84.38 82 ALA A N 1
ATOM 633 C CA . ALA A 1 82 ? -9.412 11.332 10.595 1.00 84.38 82 ALA A CA 1
ATOM 634 C C . ALA A 1 82 ? -10.760 11.966 10.219 1.00 84.38 82 ALA A C 1
ATOM 636 O O . ALA A 1 82 ? -11.186 12.912 10.878 1.00 84.38 82 ALA A O 1
ATOM 637 N N . LEU A 1 83 ? -11.429 11.478 9.168 1.00 80.88 83 LEU A N 1
ATOM 638 C CA . LEU A 1 83 ? -12.659 12.097 8.657 1.00 80.88 83 LEU A CA 1
ATOM 639 C C . LEU A 1 83 ? -13.903 11.239 8.867 1.00 80.88 83 LEU A C 1
ATOM 641 O O . LEU A 1 83 ? -14.940 11.747 9.284 1.00 80.88 83 LEU A O 1
ATOM 645 N N . VAL A 1 84 ? -13.822 9.940 8.590 1.00 76.62 84 VAL A N 1
ATOM 646 C CA . VAL A 1 84 ? -15.002 9.068 8.589 1.00 76.62 84 VAL A CA 1
ATOM 647 C C . VAL A 1 84 ? -15.365 8.643 10.005 1.00 76.62 84 VAL A C 1
ATOM 649 O O . VAL A 1 84 ? -16.536 8.707 10.366 1.00 76.62 84 VAL A O 1
ATOM 652 N N . ALA A 1 85 ? -14.388 8.275 10.837 1.00 73.44 85 ALA A N 1
ATOM 653 C CA . ALA A 1 85 ? -14.650 7.896 12.225 1.00 73.44 85 ALA A CA 1
ATOM 654 C C . ALA A 1 85 ? -15.420 8.974 13.023 1.00 73.44 85 ALA A C 1
ATOM 656 O O . ALA A 1 85 ? -16.419 8.617 13.649 1.00 73.44 85 ALA A O 1
ATOM 657 N N . PRO A 1 86 ? -15.074 10.280 12.978 1.00 75.50 86 PRO A N 1
ATOM 658 C CA . PRO A 1 86 ? -15.870 11.306 13.660 1.00 75.50 86 PRO A CA 1
ATOM 659 C C . PRO A 1 86 ? -17.259 11.537 13.036 1.00 75.50 86 PRO A C 1
ATOM 661 O O . PRO A 1 86 ? -18.205 11.832 13.765 1.00 75.50 86 PRO A O 1
ATOM 664 N N . LEU A 1 87 ? -17.421 11.360 11.719 1.00 76.06 87 LEU A N 1
ATOM 665 C CA . LEU A 1 87 ? -18.729 11.414 11.041 1.00 76.06 87 LEU A CA 1
ATOM 666 C C . LEU A 1 87 ? -19.648 10.259 11.464 1.00 76.06 87 LEU A C 1
ATOM 668 O O . LEU A 1 87 ? -20.842 10.446 11.671 1.00 76.06 87 LEU A O 1
ATOM 672 N N . VAL A 1 88 ? -19.093 9.061 11.624 1.00 66.88 88 VAL A N 1
ATOM 673 C CA . VAL A 1 88 ? -19.836 7.881 12.081 1.00 66.88 88 VAL A CA 1
ATOM 674 C C . VAL A 1 88 ? -20.136 7.981 13.577 1.00 66.88 88 VAL A C 1
ATOM 676 O O . VAL A 1 88 ? -21.238 7.647 14.008 1.00 66.88 88 VAL A O 1
ATOM 679 N N . ALA A 1 89 ? -19.195 8.497 14.369 1.00 66.25 89 ALA A N 1
ATOM 680 C CA . ALA A 1 89 ? -19.375 8.721 15.799 1.00 66.25 89 ALA A CA 1
ATOM 681 C C . ALA A 1 89 ? -20.447 9.782 16.104 1.00 66.25 89 ALA A C 1
ATOM 683 O O . ALA A 1 89 ? -21.162 9.649 17.097 1.00 66.25 89 ALA A O 1
ATOM 684 N N . SER A 1 90 ? -20.593 10.810 15.260 1.00 69.81 90 SER A N 1
ATOM 685 C CA . SER A 1 90 ? -21.614 11.849 15.448 1.00 69.81 90 SER A CA 1
ATOM 686 C C . SER A 1 90 ? -23.028 11.352 15.136 1.00 69.81 90 SER A C 1
ATOM 688 O O . SER A 1 90 ? -23.967 11.702 15.845 1.00 69.81 90 SER A O 1
ATOM 690 N N . VAL A 1 91 ? -23.185 10.482 14.133 1.00 66.44 91 VAL A N 1
ATOM 691 C CA . VAL A 1 91 ? -24.476 9.856 13.793 1.00 66.44 91 VAL A CA 1
ATOM 692 C C . VAL A 1 91 ? -24.826 8.716 14.760 1.00 66.44 91 VAL A C 1
ATOM 694 O O . VAL A 1 91 ? -25.996 8.499 15.061 1.00 66.44 91 VAL A O 1
ATOM 697 N N . GLY A 1 92 ? -23.823 8.010 15.293 1.00 62.28 92 GLY A N 1
ATOM 698 C CA . GLY A 1 92 ? -23.984 6.889 16.228 1.00 62.28 92 GLY A CA 1
ATOM 699 C C . GLY A 1 92 ? -24.371 7.265 17.665 1.00 62.28 92 GLY A C 1
ATOM 700 O O . GLY A 1 92 ? -24.558 6.375 18.493 1.00 62.28 92 GLY A O 1
ATOM 701 N N . GLY A 1 93 ? -24.493 8.556 17.992 1.00 51.66 93 GLY A N 1
ATOM 702 C CA . GLY A 1 93 ? -25.045 9.051 19.261 1.00 51.66 93 GLY A CA 1
ATOM 703 C C . GLY A 1 93 ? -24.176 8.855 20.511 1.00 51.66 93 GLY A C 1
ATOM 704 O O . GLY A 1 93 ? -24.394 9.541 21.502 1.00 51.66 93 GLY A O 1
ATOM 705 N N . HIS A 1 94 ? -23.163 7.992 20.478 1.00 51.16 94 HIS A N 1
ATOM 706 C CA . HIS A 1 94 ? -22.133 7.893 21.507 1.00 51.16 94 HIS A CA 1
ATOM 707 C C . HIS A 1 94 ? -20.790 7.672 20.822 1.00 51.16 94 HIS A C 1
ATOM 709 O O . HIS A 1 94 ? -20.640 6.775 19.994 1.00 51.16 94 HIS A O 1
ATOM 715 N N . SER A 1 95 ? -19.804 8.480 21.201 1.00 50.81 95 SER A N 1
ATOM 716 C CA . SER A 1 95 ? -18.432 8.560 20.680 1.00 50.81 95 SER A CA 1
ATOM 717 C C . SER A 1 95 ? -17.598 7.271 20.782 1.00 50.81 95 SER A C 1
ATOM 719 O O . SER A 1 95 ? -16.399 7.283 20.523 1.00 50.81 95 SER A O 1
ATOM 721 N N . HIS A 1 96 ? -18.224 6.141 21.104 1.00 53.19 96 HIS A N 1
ATOM 722 C CA . HIS A 1 96 ? -17.627 4.822 21.131 1.00 53.19 96 HIS A CA 1
ATOM 723 C C . HIS A 1 96 ? -18.655 3.793 20.649 1.00 53.19 96 HIS A C 1
ATOM 725 O O . HIS A 1 96 ? -19.437 3.269 21.433 1.00 53.19 96 HIS A O 1
ATOM 731 N N . LEU A 1 97 ? -18.582 3.385 19.380 1.00 51.47 97 LEU A N 1
ATOM 732 C CA . LEU A 1 97 ? -19.125 2.076 18.987 1.00 51.47 97 LEU A CA 1
ATOM 733 C C . LEU A 1 97 ? -18.502 0.970 19.877 1.00 51.47 97 LEU A C 1
ATOM 735 O O . LEU A 1 97 ? -19.153 -0.002 20.242 1.00 51.47 97 LEU A O 1
ATOM 739 N N . VAL A 1 98 ? -17.277 1.200 20.359 1.00 51.44 98 VAL A N 1
ATOM 740 C CA . VAL A 1 98 ? -16.559 0.405 21.369 1.00 51.44 98 VAL A CA 1
ATOM 741 C C . VAL A 1 98 ? -17.300 0.243 22.710 1.00 51.44 98 VAL A C 1
ATOM 743 O O . VAL A 1 98 ? -17.003 -0.696 23.436 1.00 51.44 98 VAL A O 1
ATOM 746 N N . SER A 1 99 ? -18.248 1.113 23.079 1.00 50.53 99 SER A N 1
ATOM 747 C CA . SER A 1 99 ? -18.926 1.044 24.386 1.00 50.53 99 SER A CA 1
ATOM 748 C C . SER A 1 99 ? -20.301 0.372 24.351 1.00 50.53 99 SER A C 1
ATOM 750 O O . SER A 1 99 ? -20.889 0.157 25.414 1.00 50.53 99 SER A O 1
ATOM 752 N N . LEU A 1 100 ? -20.804 -0.025 23.172 1.00 52.81 100 LEU A N 1
ATOM 753 C CA . LEU A 1 100 ? -21.995 -0.873 23.067 1.00 52.81 100 LEU A CA 1
ATOM 754 C C . LEU A 1 100 ? -21.624 -2.319 23.420 1.00 52.81 100 LEU A C 1
ATOM 756 O O . LEU A 1 100 ? -21.341 -3.158 22.563 1.00 52.81 100 LEU A O 1
ATOM 760 N N . ARG A 1 101 ? -21.615 -2.579 24.725 1.00 53.19 101 ARG A N 1
ATOM 761 C CA . ARG A 1 101 ? -21.418 -3.897 25.322 1.00 53.19 101 ARG A CA 1
ATOM 762 C C . ARG A 1 101 ? -22.763 -4.562 25.529 1.00 53.19 101 ARG A C 1
ATOM 764 O O . ARG A 1 101 ? -23.555 -4.103 26.348 1.00 53.19 101 ARG A O 1
ATOM 771 N N . PHE A 1 102 ? -22.998 -5.676 24.847 1.00 55.66 102 PHE A N 1
ATOM 772 C CA . PHE A 1 102 ? -24.031 -6.606 25.291 1.00 55.66 102 PHE A CA 1
ATOM 773 C C . PHE A 1 102 ? -23.398 -7.522 26.339 1.00 55.66 102 PHE A C 1
ATOM 775 O O . PHE A 1 102 ? -22.487 -8.291 26.032 1.00 55.66 102 PHE A O 1
ATOM 782 N N . VAL A 1 103 ? -23.835 -7.402 27.592 1.00 57.00 103 VAL A N 1
ATOM 783 C CA . VAL A 1 103 ? -23.435 -8.330 28.653 1.00 57.00 103 VAL A CA 1
ATOM 784 C C . VAL A 1 103 ? -24.381 -9.520 28.589 1.00 57.00 103 VAL A C 1
ATOM 786 O O . VAL A 1 103 ? -25.535 -9.430 29.001 1.00 57.00 103 VAL A O 1
ATOM 789 N N . VAL A 1 104 ? -23.897 -10.641 28.064 1.00 57.72 104 VAL A N 1
ATOM 790 C CA . VAL A 1 104 ? -24.611 -11.921 28.099 1.00 57.72 104 VAL A CA 1
ATOM 791 C C . VAL A 1 104 ? -23.823 -12.837 29.030 1.00 57.72 104 VAL A C 1
ATOM 793 O O . VAL A 1 104 ? -22.649 -13.101 28.790 1.00 57.72 104 VAL A O 1
ATOM 796 N N . HIS A 1 105 ? -24.441 -13.277 30.131 1.00 62.75 105 HIS A N 1
ATOM 797 C CA . HIS A 1 105 ? -23.813 -14.140 31.150 1.00 62.75 105 HIS A CA 1
ATOM 798 C C . HIS A 1 105 ? -22.503 -13.594 31.768 1.00 62.75 105 HIS A C 1
ATOM 800 O O . HIS A 1 105 ? -21.623 -14.362 32.145 1.00 62.75 105 HIS A O 1
ATOM 806 N N . GLY A 1 106 ? -22.350 -12.269 31.879 1.00 67.06 106 GLY A N 1
ATOM 807 C CA . GLY A 1 106 ? -21.154 -11.645 32.467 1.00 67.06 106 GLY A CA 1
ATOM 808 C C . GLY A 1 106 ? -19.959 -11.503 31.515 1.00 67.06 106 GLY A C 1
ATOM 809 O O . GLY A 1 106 ? -18.950 -10.924 31.907 1.00 67.06 106 GLY A O 1
ATOM 810 N N . LEU A 1 107 ? -20.072 -11.958 30.261 1.00 61.16 107 LEU A N 1
ATOM 811 C CA . LEU A 1 107 ? -19.103 -11.651 29.210 1.00 61.16 107 LEU A 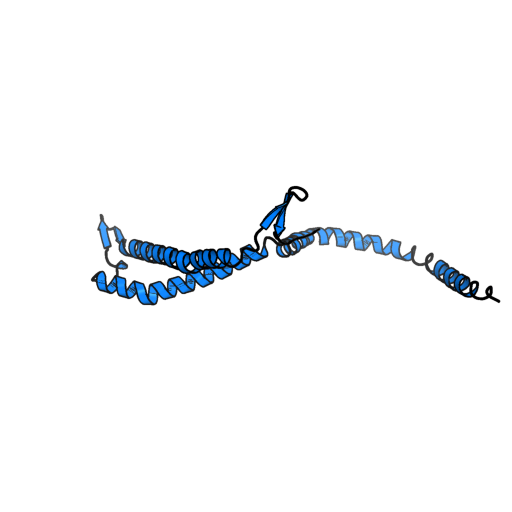CA 1
ATOM 812 C C . LEU A 1 107 ? -19.525 -10.372 28.485 1.00 61.16 107 LEU A C 1
ATOM 814 O O . LEU A 1 107 ? -20.613 -10.297 27.911 1.00 61.16 107 LEU A O 1
ATOM 818 N N . ALA A 1 108 ? -18.666 -9.355 28.534 1.00 65.31 108 ALA A N 1
ATOM 819 C CA . ALA A 1 108 ? -18.835 -8.132 27.765 1.00 65.31 108 ALA A CA 1
ATOM 820 C C . ALA A 1 108 ? -18.423 -8.388 26.309 1.00 65.31 108 ALA A C 1
ATOM 822 O O . ALA A 1 108 ? -17.243 -8.586 26.027 1.00 65.31 108 ALA A O 1
ATOM 823 N N . PHE A 1 109 ? -19.389 -8.390 25.389 1.00 62.97 109 PHE A N 1
ATOM 824 C CA . PHE A 1 109 ? -19.120 -8.432 23.953 1.00 62.97 109 PHE A CA 1
ATOM 825 C C . PHE A 1 109 ? -19.181 -7.015 23.372 1.00 62.97 109 PHE A C 1
ATOM 827 O O . PHE A 1 109 ? -20.264 -6.442 23.233 1.00 62.97 109 PHE A O 1
ATOM 834 N N . ASP A 1 110 ? -18.015 -6.456 23.038 1.00 71.62 110 ASP A N 1
ATOM 835 C CA . ASP A 1 110 ? -17.860 -5.143 22.398 1.00 71.62 110 ASP A CA 1
ATOM 836 C C . ASP A 1 110 ? -18.171 -5.239 20.887 1.00 71.62 110 ASP A C 1
ATOM 838 O O . ASP A 1 110 ? -17.274 -5.293 20.042 1.00 71.62 110 ASP A O 1
ATOM 842 N N . TYR A 1 111 ? -19.454 -5.289 20.514 1.00 70.19 111 TYR A N 1
ATOM 843 C CA . TYR A 1 111 ? -19.856 -5.481 19.110 1.00 70.19 111 TYR A CA 1
ATOM 844 C C . TYR A 1 111 ? -19.486 -4.291 18.207 1.00 70.19 111 TYR A C 1
ATOM 846 O O . TYR A 1 111 ? -19.247 -4.467 17.011 1.00 70.19 111 TYR A O 1
ATOM 854 N N . GLY A 1 112 ? -19.405 -3.074 18.744 1.00 70.00 112 GLY A N 1
ATOM 855 C CA . GLY A 1 112 ? -19.156 -1.920 17.888 1.00 70.00 112 GLY A CA 1
ATOM 856 C C . GLY A 1 112 ? -17.691 -1.726 17.486 1.00 70.00 112 GLY A C 1
ATOM 857 O O . GLY A 1 112 ? -17.460 -1.063 16.480 1.00 70.00 112 GLY A O 1
ATOM 858 N N . VAL A 1 113 ? -16.713 -2.375 18.141 1.00 74.19 113 VAL A N 1
ATOM 859 C CA . VAL A 1 113 ? -15.338 -2.474 17.592 1.00 74.19 113 VAL A CA 1
ATOM 860 C C . VAL A 1 113 ? -15.355 -3.251 16.276 1.00 74.19 113 VAL A C 1
ATOM 862 O O . VAL A 1 113 ? -14.699 -2.870 15.310 1.00 74.19 113 VAL A O 1
ATOM 865 N N . PHE A 1 114 ? -16.142 -4.327 16.219 1.00 78.69 114 PHE A N 1
ATOM 866 C CA . PHE A 1 114 ? -16.262 -5.154 15.024 1.00 78.69 114 PHE A CA 1
ATOM 867 C C . PHE A 1 114 ? -16.940 -4.397 13.878 1.00 78.69 114 PHE A C 1
ATOM 869 O O . PHE A 1 114 ? -16.418 -4.383 12.767 1.00 78.69 114 PHE A O 1
ATOM 876 N N . VAL A 1 115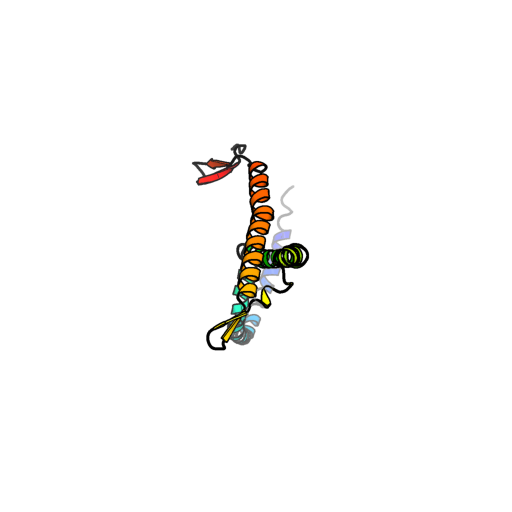 ? -18.059 -3.712 14.139 1.00 76.94 115 VAL A N 1
ATOM 877 C CA . VAL A 1 115 ? -18.742 -2.907 13.107 1.00 76.94 115 VAL A CA 1
ATOM 878 C C . VAL A 1 115 ? -17.854 -1.778 12.603 1.00 76.94 115 VAL A C 1
ATOM 880 O O . VAL A 1 115 ? -17.809 -1.531 11.399 1.00 76.94 115 VAL A O 1
ATOM 883 N N . GLN A 1 116 ? -17.114 -1.128 13.500 1.00 75.12 116 GLN A N 1
ATOM 884 C CA . GLN A 1 116 ? -16.157 -0.103 13.113 1.00 75.12 116 GLN A CA 1
ATOM 885 C C . GLN A 1 116 ? -15.056 -0.674 12.208 1.00 75.12 116 GLN A C 1
ATOM 887 O O . GLN A 1 116 ? -14.819 -0.127 11.134 1.00 75.12 116 GLN A O 1
ATOM 892 N N . ALA A 1 117 ? -14.463 -1.815 12.568 1.00 80.50 117 ALA A N 1
ATOM 893 C CA . ALA A 1 117 ? -13.449 -2.473 11.745 1.00 80.50 117 ALA A CA 1
ATOM 894 C C . ALA A 1 117 ? -13.993 -2.911 10.372 1.00 80.50 117 ALA A C 1
ATOM 896 O O . ALA A 1 117 ? -13.301 -2.790 9.359 1.00 80.50 117 ALA A O 1
ATOM 897 N N . VAL A 1 118 ? -15.240 -3.391 10.309 1.00 85.31 118 VAL A N 1
ATOM 898 C CA . VAL A 1 118 ? -15.912 -3.744 9.048 1.00 85.31 118 VAL A CA 1
ATOM 899 C C . VAL A 1 118 ? -16.110 -2.508 8.178 1.00 85.31 118 VAL A C 1
ATOM 901 O O . VAL A 1 118 ? -15.805 -2.550 6.986 1.00 85.31 118 VAL A O 1
ATOM 904 N N . LEU A 1 119 ? -16.583 -1.406 8.760 1.00 80.19 119 LEU A N 1
ATOM 905 C CA . LEU A 1 119 ? -16.816 -0.163 8.037 1.00 80.19 119 LEU A CA 1
ATOM 906 C C . LEU A 1 119 ? -15.507 0.428 7.504 1.00 80.19 119 LEU A C 1
ATOM 908 O O . LEU A 1 119 ? -15.423 0.748 6.321 1.00 80.19 119 LEU A O 1
ATOM 912 N N . GLU A 1 120 ? -14.475 0.509 8.343 1.00 78.94 120 GLU A N 1
ATOM 913 C CA . GLU A 1 120 ? -13.139 0.965 7.949 1.00 78.94 120 GLU A CA 1
ATOM 914 C C . GLU A 1 120 ? -12.582 0.099 6.813 1.00 78.94 120 GLU A C 1
ATOM 916 O O . GLU A 1 120 ? -12.160 0.620 5.784 1.00 78.94 120 GLU A O 1
ATOM 921 N N . THR A 1 121 ? -12.676 -1.228 6.934 1.00 84.31 121 THR A N 1
ATOM 922 C CA . THR A 1 121 ? -12.213 -2.161 5.896 1.00 84.31 121 THR A CA 1
ATOM 923 C C . THR A 1 121 ? -12.982 -1.999 4.588 1.00 84.31 121 THR A C 1
ATOM 925 O O . THR A 1 121 ? -12.374 -1.994 3.514 1.00 84.31 121 THR A O 1
ATOM 928 N N . PHE A 1 122 ? -14.305 -1.844 4.658 1.00 88.69 122 PHE A N 1
ATOM 929 C CA . PHE A 1 122 ? -15.147 -1.628 3.486 1.00 88.69 122 PHE A CA 1
ATOM 930 C C . PHE A 1 122 ? -14.774 -0.329 2.768 1.00 88.69 122 PHE A C 1
ATOM 932 O O . PHE A 1 122 ? -14.571 -0.336 1.552 1.00 88.69 122 PHE A O 1
ATOM 939 N N . LEU A 1 123 ? -14.596 0.768 3.509 1.00 85.06 123 LEU A N 1
ATOM 940 C CA . LEU A 1 123 ? -14.158 2.034 2.930 1.00 85.06 123 LEU A CA 1
ATOM 941 C C . LEU A 1 123 ? -12.771 1.932 2.307 1.00 85.06 123 LEU A C 1
ATOM 943 O O . LEU A 1 123 ? -12.568 2.469 1.219 1.00 85.06 123 LEU A O 1
ATOM 947 N N . THR A 1 124 ? -11.834 1.211 2.928 1.00 84.38 124 THR A N 1
ATOM 948 C CA . THR A 1 124 ? -10.518 1.017 2.320 1.00 84.38 124 THR A CA 1
ATOM 949 C C . THR A 1 124 ? -10.607 0.287 0.984 1.00 84.38 124 THR A C 1
ATOM 951 O O . THR A 1 124 ? -9.937 0.680 0.030 1.00 84.38 124 THR A O 1
ATOM 954 N N . ILE A 1 125 ? -11.441 -0.753 0.883 1.00 89.00 125 ILE A N 1
ATOM 955 C CA . ILE A 1 125 ? -11.651 -1.488 -0.373 1.00 89.00 125 ILE A CA 1
ATOM 956 C C . ILE A 1 125 ? -12.224 -0.556 -1.443 1.00 89.00 125 ILE A C 1
ATOM 958 O O . ILE A 1 125 ? -11.703 -0.518 -2.559 1.00 89.00 125 ILE A O 1
ATOM 962 N N . VAL A 1 126 ? -13.254 0.225 -1.105 1.00 90.06 126 VAL A N 1
ATOM 963 C CA . VAL A 1 126 ? -13.884 1.179 -2.032 1.00 90.06 126 VAL A CA 1
ATOM 964 C C . VAL A 1 126 ? -12.883 2.239 -2.494 1.00 90.06 126 VAL A C 1
ATOM 966 O O . VAL A 1 126 ? -12.762 2.488 -3.695 1.00 90.06 126 VAL A O 1
ATOM 969 N N . ALA A 1 127 ? -12.123 2.824 -1.568 1.00 86.38 127 ALA A N 1
ATOM 970 C CA . ALA A 1 127 ? -11.121 3.837 -1.874 1.00 86.38 127 ALA A CA 1
ATOM 971 C C . ALA A 1 127 ? -10.018 3.292 -2.793 1.00 86.38 127 ALA A C 1
ATOM 973 O O . ALA A 1 127 ? -9.700 3.924 -3.799 1.00 86.38 127 ALA A O 1
ATOM 974 N N . LEU A 1 128 ? -9.469 2.106 -2.501 1.00 86.12 128 LEU A N 1
ATOM 975 C CA . LEU A 1 128 ? -8.437 1.475 -3.331 1.00 86.12 128 LEU A CA 1
ATOM 976 C C . LEU A 1 128 ? -8.965 1.090 -4.715 1.00 86.12 128 LEU A C 1
ATOM 978 O O . LEU A 1 128 ? -8.275 1.302 -5.713 1.00 86.12 128 LEU A O 1
ATOM 98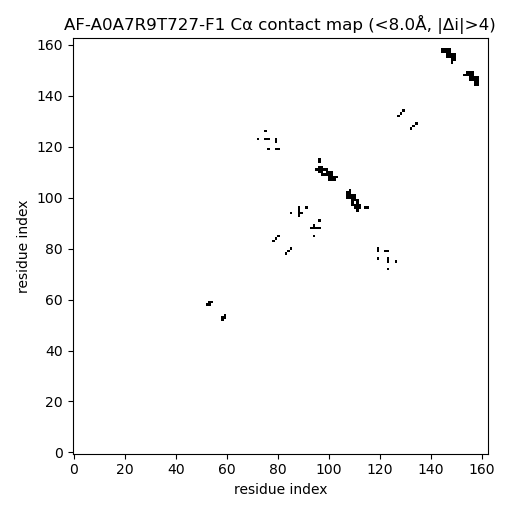2 N N . PHE A 1 129 ? -10.189 0.562 -4.799 1.00 89.25 129 PHE A N 1
ATOM 983 C CA . PHE A 1 129 ? -10.823 0.249 -6.078 1.00 89.25 129 PHE A CA 1
ATOM 984 C C . PHE A 1 129 ? -10.960 1.509 -6.939 1.00 89.25 129 PHE A C 1
ATOM 986 O O . PHE A 1 129 ? -10.541 1.519 -8.098 1.00 89.25 129 PHE A O 1
ATOM 993 N N . TYR A 1 130 ? -11.472 2.595 -6.361 1.00 89.44 130 TYR A N 1
ATOM 994 C CA . TYR A 1 130 ? -11.677 3.837 -7.095 1.00 89.44 130 TYR A CA 1
ATOM 995 C C . TYR A 1 130 ? -10.355 4.516 -7.485 1.00 89.44 130 TYR A C 1
ATOM 997 O O . TYR A 1 130 ? -10.195 4.936 -8.627 1.00 89.44 130 TYR A O 1
ATOM 1005 N N . LEU A 1 131 ? -9.373 4.578 -6.581 1.00 86.50 131 LEU A N 1
ATOM 1006 C CA . LEU A 1 131 ? -8.083 5.228 -6.844 1.00 86.50 131 LEU A CA 1
ATOM 1007 C C . LEU A 1 131 ? -7.166 4.445 -7.782 1.00 86.50 131 LEU A C 1
ATOM 1009 O O . LEU A 1 131 ? -6.359 5.064 -8.464 1.00 86.50 131 LEU A O 1
ATOM 1013 N N . VAL A 1 132 ? -7.228 3.112 -7.806 1.00 86.38 132 VAL A N 1
ATOM 1014 C CA . VAL A 1 132 ? -6.277 2.293 -8.579 1.00 86.38 132 VAL A CA 1
ATOM 1015 C C . VAL A 1 132 ? -6.925 1.707 -9.828 1.00 86.38 132 VAL A C 1
ATOM 1017 O O . VAL A 1 132 ? -6.386 1.843 -10.928 1.00 86.38 132 VAL A O 1
ATOM 1020 N N . VAL A 1 133 ? -8.087 1.062 -9.695 1.00 88.06 133 VAL A N 1
ATOM 1021 C CA . VAL A 1 133 ? -8.695 0.308 -10.803 1.00 88.06 133 VAL A CA 1
ATOM 1022 C C . VAL A 1 133 ? -9.236 1.260 -11.866 1.00 88.06 133 VAL A C 1
ATOM 1024 O O . VAL A 1 133 ? -8.917 1.085 -13.043 1.00 88.06 133 VAL A O 1
ATOM 1027 N N . VAL A 1 134 ? -9.960 2.310 -11.469 1.00 89.44 134 VAL A N 1
ATOM 1028 C CA . VAL A 1 134 ? -10.563 3.282 -12.400 1.00 89.44 134 VAL A CA 1
ATOM 1029 C C . VAL A 1 134 ? -9.514 3.976 -13.286 1.00 89.44 134 VAL A C 1
ATOM 1031 O O . VAL A 1 134 ? -9.625 3.864 -14.514 1.00 89.44 134 VAL A O 1
ATOM 1034 N N . PRO A 1 135 ? -8.444 4.609 -12.759 1.00 86.69 135 PRO A N 1
ATOM 1035 C CA . PRO A 1 135 ? -7.436 5.203 -13.633 1.00 86.69 135 PRO A CA 1
ATOM 1036 C C . PRO A 1 135 ? -6.660 4.149 -14.422 1.00 86.69 135 PRO A C 1
ATOM 1038 O O . PRO A 1 135 ? -6.299 4.408 -15.567 1.00 86.69 135 PRO A O 1
ATOM 1041 N N . SER A 1 136 ? -6.448 2.939 -13.888 1.00 87.19 136 SER A N 1
ATOM 1042 C CA . SER A 1 136 ? -5.779 1.880 -14.655 1.00 87.19 136 SER A CA 1
ATOM 1043 C C . SER A 1 136 ? -6.582 1.456 -15.890 1.00 87.19 136 SER A C 1
ATOM 1045 O O . SER A 1 136 ? -5.998 1.219 -16.949 1.00 87.19 136 SER A O 1
ATOM 1047 N N . SER A 1 137 ? -7.916 1.410 -15.793 1.00 83.31 137 SER A N 1
ATOM 1048 C CA . SER A 1 137 ? -8.784 1.160 -16.947 1.00 83.31 137 SER A CA 1
ATOM 1049 C C . SER A 1 137 ? -8.779 2.319 -17.944 1.00 83.31 137 SER A C 1
ATOM 1051 O O . SER A 1 137 ? -8.715 2.076 -19.148 1.00 83.31 137 SER A O 1
ATOM 1053 N N . ALA A 1 138 ? -8.753 3.565 -17.462 1.00 83.25 138 ALA A N 1
ATOM 1054 C CA . ALA A 1 138 ? -8.723 4.755 -18.311 1.00 83.25 138 ALA A CA 1
ATOM 1055 C C . ALA A 1 138 ? -7.382 4.933 -19.045 1.00 83.25 138 ALA A C 1
ATOM 1057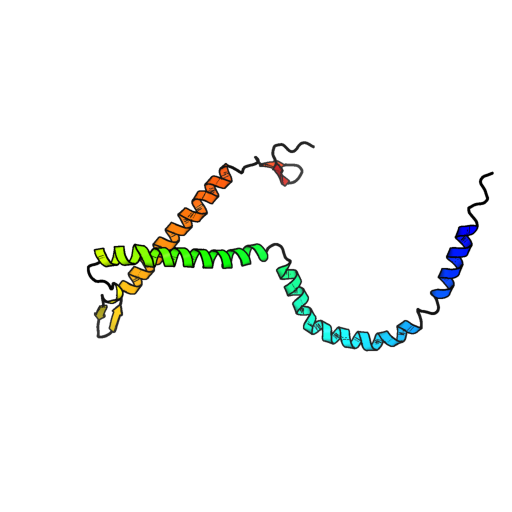 O O . ALA A 1 138 ? -7.339 5.338 -20.201 1.00 83.25 138 ALA A O 1
ATOM 1058 N N . VAL A 1 139 ? -6.258 4.598 -18.409 1.00 80.88 139 VAL A N 1
ATOM 1059 C CA . VAL A 1 139 ? -4.939 4.675 -19.057 1.00 80.88 139 VAL A CA 1
ATOM 1060 C C . VAL A 1 139 ? -4.769 3.569 -20.096 1.00 80.88 139 VAL A C 1
ATOM 1062 O O . VAL A 1 139 ? -4.124 3.796 -21.118 1.00 80.88 139 VAL A O 1
ATOM 1065 N N . LYS A 1 140 ? -5.356 2.385 -19.882 1.00 78.06 140 LYS A N 1
ATOM 1066 C CA . LYS A 1 140 ? -5.323 1.305 -20.877 1.00 78.06 140 LYS A CA 1
ATOM 1067 C C . LYS A 1 140 ? -5.997 1.723 -22.177 1.00 78.06 140 LYS A C 1
ATOM 1069 O O . LYS A 1 140 ? -5.388 1.543 -23.221 1.00 78.06 140 LYS A O 1
ATOM 1074 N N . SER A 1 141 ? -7.176 2.343 -22.131 1.00 70.62 141 SER A N 1
ATOM 1075 C CA . SER A 1 141 ? -7.848 2.808 -23.355 1.00 70.62 141 SER A CA 1
ATOM 1076 C C . SER A 1 141 ? -7.049 3.876 -24.111 1.00 70.62 141 SER A C 1
ATOM 1078 O O . SER A 1 141 ? -7.136 3.946 -25.332 1.00 70.62 141 SER A O 1
ATOM 1080 N N . LEU A 1 142 ? -6.214 4.651 -23.412 1.00 71.56 142 LEU A N 1
ATOM 1081 C CA . LEU A 1 142 ? -5.319 5.645 -24.013 1.00 71.56 142 LEU A CA 1
ATOM 1082 C C . LEU A 1 142 ? -3.995 5.056 -24.539 1.00 71.56 142 LEU A C 1
ATOM 1084 O O . LEU A 1 142 ? -3.336 5.683 -25.364 1.00 71.56 142 LEU A O 1
ATOM 1088 N N . ARG A 1 143 ? -3.575 3.875 -24.066 1.00 65.94 143 ARG A N 1
ATOM 1089 C CA . ARG A 1 143 ? -2.283 3.239 -24.394 1.00 65.94 143 ARG A CA 1
ATOM 1090 C C . ARG A 1 143 ? -2.420 1.925 -25.163 1.00 65.94 143 ARG A C 1
ATOM 1092 O O . ARG A 1 143 ? -1.578 1.039 -25.020 1.00 65.94 143 ARG A O 1
ATOM 1099 N N . LEU A 1 144 ? -3.438 1.787 -26.006 1.00 63.91 144 LEU A N 1
ATOM 1100 C CA . LEU A 1 144 ? -3.465 0.705 -26.984 1.00 63.91 144 LEU A CA 1
ATOM 1101 C C . LEU A 1 144 ? -2.750 1.174 -28.248 1.00 63.91 144 LEU A C 1
ATOM 1103 O O . LEU A 1 144 ? -3.347 1.753 -29.148 1.00 63.91 144 LEU A O 1
ATOM 1107 N N . SER A 1 145 ? -1.450 0.887 -28.326 1.00 67.12 145 SER A N 1
ATOM 1108 C CA . SER A 1 145 ? -0.892 0.586 -29.638 1.00 67.12 145 SER A CA 1
ATOM 1109 C C . SER A 1 145 ? -1.622 -0.679 -30.093 1.00 67.12 145 SER A C 1
ATOM 1111 O O . SER A 1 145 ? -1.504 -1.702 -29.403 1.00 67.12 145 SER A O 1
ATOM 1113 N N . PRO A 1 146 ? -2.467 -0.609 -31.134 1.00 67.12 146 PRO A N 1
ATOM 1114 C CA . PRO A 1 146 ? -3.245 -1.763 -31.536 1.00 67.12 146 PRO A CA 1
ATOM 1115 C C . PRO A 1 146 ? -2.273 -2.905 -31.828 1.00 67.12 146 PRO A C 1
ATOM 1117 O O . PRO A 1 146 ? -1.239 -2.733 -32.475 1.00 67.12 146 PRO A O 1
ATOM 1120 N N . THR A 1 147 ? -2.528 -4.046 -31.203 1.00 78.06 147 THR A N 1
ATOM 1121 C CA . THR A 1 147 ? -1.665 -5.224 -31.260 1.00 78.06 147 THR A CA 1
ATOM 1122 C C . THR A 1 147 ? -2.460 -6.319 -31.935 1.00 78.06 147 THR A C 1
ATOM 1124 O O . THR A 1 147 ? -3.591 -6.609 -31.548 1.00 78.06 147 THR A O 1
ATOM 1127 N N . ARG A 1 148 ? -1.876 -6.917 -32.969 1.00 76.88 148 ARG A N 1
ATOM 1128 C CA . ARG A 1 148 ? -2.477 -8.024 -33.711 1.00 76.88 148 ARG A CA 1
ATOM 1129 C C . ARG A 1 148 ? -1.714 -9.317 -33.416 1.00 76.88 148 ARG A C 1
ATOM 1131 O O . ARG A 1 148 ? -0.490 -9.265 -33.257 1.00 76.88 148 ARG A O 1
ATOM 1138 N N . PRO A 1 149 ? -2.396 -10.472 -33.345 1.00 80.12 149 PRO A N 1
ATOM 1139 C CA . PRO A 1 149 ? -1.715 -11.756 -33.289 1.00 80.12 149 PRO A CA 1
ATOM 1140 C C . PRO A 1 149 ? -1.067 -12.020 -34.652 1.00 80.12 149 PRO A C 1
ATOM 1142 O O . PRO A 1 149 ? -1.752 -12.092 -35.673 1.00 80.12 149 PRO A O 1
ATOM 1145 N N . CYS A 1 150 ? 0.261 -12.123 -34.687 1.00 83.31 150 CYS A N 1
ATOM 1146 C CA . CYS A 1 150 ? 0.970 -12.485 -35.910 1.00 83.31 150 CYS A CA 1
ATOM 1147 C C . CYS A 1 150 ? 0.979 -14.017 -36.072 1.00 83.31 150 CYS A C 1
ATOM 1149 O O . CYS A 1 150 ? 1.466 -14.704 -35.169 1.00 83.31 150 CYS A O 1
ATOM 1151 N N . PRO A 1 151 ? 0.499 -14.568 -37.201 1.00 81.50 151 PRO A N 1
ATOM 1152 C CA . PRO A 1 151 ? 0.480 -16.012 -37.432 1.00 81.50 151 PRO A CA 1
ATOM 1153 C C . PRO A 1 151 ? 1.878 -16.616 -37.641 1.00 81.50 151 PRO A C 1
ATOM 1155 O O . PRO A 1 151 ? 2.046 -17.810 -37.427 1.00 81.50 151 PRO A O 1
ATOM 1158 N N . GLU A 1 152 ? 2.882 -15.819 -38.025 1.00 85.06 152 GLU A N 1
ATOM 1159 C CA . GLU A 1 152 ? 4.261 -16.300 -38.222 1.00 85.06 152 GLU A CA 1
ATOM 1160 C C . GLU A 1 152 ? 5.035 -16.414 -36.905 1.00 85.06 152 GLU A C 1
ATOM 1162 O O . GLU A 1 152 ? 5.761 -17.382 -36.696 1.00 85.06 152 GLU A O 1
ATOM 1167 N N . CYS A 1 153 ? 4.870 -15.446 -35.999 1.00 84.25 153 CYS A N 1
ATOM 1168 C CA . CYS A 1 153 ? 5.654 -15.382 -34.761 1.00 84.25 153 CYS A CA 1
ATOM 1169 C C . CYS A 1 153 ? 4.909 -15.907 -33.523 1.00 84.25 153 CYS A C 1
ATOM 1171 O O . CYS A 1 153 ? 5.520 -15.999 -32.459 1.00 84.25 153 CYS A O 1
ATOM 1173 N N . LEU A 1 154 ? 3.598 -16.180 -33.622 1.00 81.50 154 LEU A N 1
ATOM 1174 C CA . LEU A 1 154 ? 2.712 -16.508 -32.488 1.00 81.50 154 LEU A CA 1
ATOM 1175 C C . LEU A 1 154 ? 2.850 -15.533 -31.298 1.00 81.50 154 LEU A C 1
ATOM 1177 O O . LEU A 1 154 ? 2.641 -15.886 -30.138 1.00 81.50 154 LEU A O 1
ATOM 1181 N N . SER A 1 155 ? 3.199 -14.280 -31.584 1.00 84.31 155 SER A N 1
ATOM 1182 C CA . SER A 1 155 ? 3.415 -13.231 -30.594 1.00 84.31 155 SER A CA 1
ATOM 1183 C C . SER A 1 155 ? 2.553 -12.006 -30.898 1.00 84.31 155 SER A C 1
ATOM 1185 O O . SER A 1 155 ? 2.100 -11.792 -32.028 1.00 84.31 155 SER A O 1
ATOM 1187 N N . TRP A 1 156 ? 2.298 -11.205 -29.862 1.00 81.38 156 TRP A N 1
ATOM 1188 C CA . TRP A 1 156 ? 1.574 -9.942 -29.978 1.00 81.38 156 TRP A CA 1
ATOM 1189 C C . TRP A 1 156 ? 2.505 -8.876 -30.563 1.00 81.38 156 TRP A C 1
ATOM 1191 O O . TRP A 1 156 ? 3.444 -8.440 -29.899 1.00 81.38 156 TRP A O 1
ATOM 1201 N N . ILE A 1 157 ? 2.255 -8.473 -31.811 1.00 82.06 157 ILE A N 1
ATOM 1202 C CA . ILE A 1 157 ? 3.051 -7.476 -32.541 1.00 82.06 157 ILE A CA 1
ATOM 1203 C C . ILE A 1 157 ? 2.207 -6.216 -32.772 1.00 82.06 157 ILE A C 1
ATOM 1205 O O . ILE A 1 157 ? 0.994 -6.287 -32.975 1.00 82.06 157 ILE A O 1
ATOM 1209 N N . ASN A 1 158 ? 2.857 -5.052 -32.714 1.00 81.06 158 ASN A N 1
ATOM 1210 C CA . ASN A 1 158 ? 2.258 -3.755 -33.036 1.00 81.06 158 ASN A CA 1
ATOM 1211 C C . ASN A 1 158 ? 1.661 -3.760 -34.463 1.00 81.06 158 ASN A C 1
ATOM 1213 O O . ASN A 1 158 ? 2.255 -4.295 -35.398 1.00 81.06 158 ASN A O 1
ATOM 1217 N N . GLU A 1 159 ? 0.488 -3.154 -34.6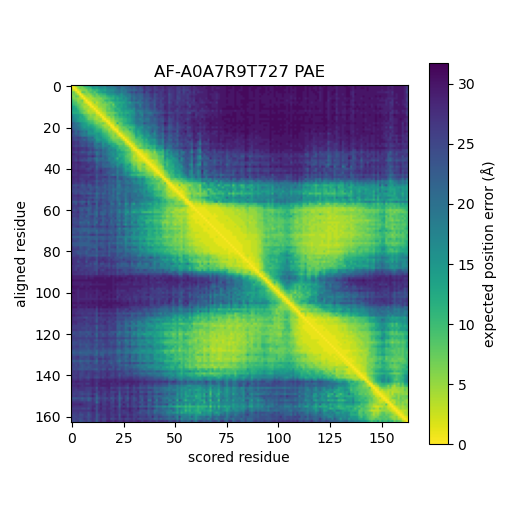44 1.00 80.00 159 GLU A N 1
ATOM 1218 C CA . GLU A 1 159 ? -0.248 -3.159 -35.917 1.00 80.00 159 GLU A CA 1
ATOM 1219 C C . GLU A 1 159 ? 0.494 -2.452 -37.066 1.00 80.00 159 GLU A C 1
ATOM 1221 O O . GLU A 1 159 ? 0.381 -2.870 -38.217 1.00 80.00 159 GLU A O 1
ATOM 1226 N N . ASN A 1 160 ? 1.322 -1.454 -36.753 1.00 78.00 160 ASN A N 1
ATOM 1227 C CA . ASN A 1 160 ? 2.126 -0.680 -37.705 1.00 78.00 160 ASN A CA 1
ATOM 1228 C C . ASN A 1 160 ? 3.472 -1.339 -38.063 1.00 78.00 160 ASN A C 1
ATOM 1230 O O . ASN A 1 160 ? 4.226 -0.777 -38.860 1.00 78.00 160 ASN A O 1
ATOM 1234 N N . ALA A 1 161 ? 3.808 -2.504 -37.502 1.00 78.56 161 ALA A N 1
ATOM 1235 C CA . ALA A 1 161 ? 5.036 -3.209 -37.849 1.00 78.56 161 ALA A CA 1
ATOM 1236 C C . ALA A 1 161 ? 4.970 -3.712 -39.303 1.00 78.56 161 ALA A C 1
ATOM 1238 O O . ALA A 1 161 ? 4.104 -4.521 -39.662 1.00 78.56 161 ALA A O 1
ATOM 1239 N N . ARG A 1 162 ? 5.900 -3.232 -40.137 1.00 72.75 162 ARG A N 1
ATOM 1240 C CA . ARG A 1 162 ? 6.146 -3.714 -41.502 1.00 72.75 162 ARG A CA 1
ATOM 1241 C C . ARG A 1 162 ? 7.462 -4.498 -41.522 1.00 72.75 162 ARG A C 1
ATOM 1243 O O . ARG A 1 162 ? 8.315 -4.257 -40.676 1.00 72.75 162 ARG A O 1
ATOM 1250 N N . ARG A 1 163 ? 7.532 -5.452 -42.452 1.00 72.00 163 ARG A N 1
ATOM 1251 C CA . ARG A 1 163 ? 8.582 -6.467 -42.623 1.00 72.00 163 ARG A CA 1
ATOM 1252 C C . ARG A 1 163 ? 10.008 -5.951 -42.448 1.00 72.00 163 ARG A C 1
ATOM 1254 O O . ARG A 1 163 ? 10.290 -4.873 -43.016 1.00 72.00 163 ARG A O 1
#
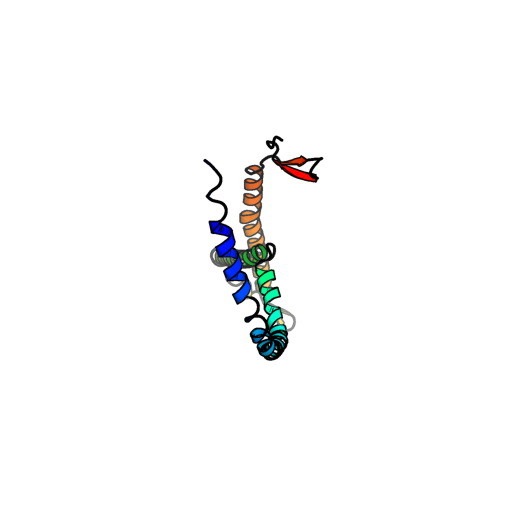
InterPro domains:
  IPR036019 Large-conductance mechanosensitive channel MscL [G3DSA:1.10.1200.120] (47-162)
  IPR036019 Large-conductance mechanosensitive channel MscL [SSF81330] (59-154)
  IPR037673 Large-conductance mechanosensitive channel/anditomin synthesis protein L [PF01741] (52-137)
  IPR037673 Large-conductance mechanosensitive channel/anditomin synthesis protein L [PTHR30266] (35-163)

Nearest PDB structures (foldseek):
  4y7k-assembly1_E  TM=6.435E-01  e=1.650E-02  Methanosarcina acetivorans C2A

Secondary structure (DSSP, 8-state):
---SSSSHHHHHHHHHHHTTTTHHHHTTTTHHHHHHHHHHHHHHTTHHHHHHHHTSTTHHHHHHHHHHHHHHHHHHHHHIIIIIHHHHHHHTSSS-GGG-EEEETTEEEEHHHHHHHHHHHHHHHHHHIIIIIHHHHHHHHH----EEE-TTT-SEEETT---

Sequence (163 aa):
DDDHDDDHDRRAQKSARGLGEGLHTAVSRTSRVARLVDRRARRVLHLDRLGRFITSSQAVPVAVGLVFGSALRQLVDAFTTALVAPLVASVGGHSHLVSLRFVVHGLAFDYGVFVQAVLETFLTIVALFYLVVVPSSAVKSLRLSPTRPCPECLSWINENARR